Protein AF-A0A4S3JUX7-F1 (afdb_monomer_lite)

Foldseek 3Di:
DDDDPVVVVQQVVQVVVVCVVCVVVVHDQVDDDPVQWDADAPDCVLVVVVVVCCVVPNADWDDDPVDIGGDDDDRPDHHHRIDGHDSVVD

Organism: NCBI:txid1220188

Secondary structure (DSSP, 8-state):
-PPPHHHHHHHHHHHHHHHHHHHHTT-------GGGEEE--S-THHHHHHHHHHHHSPPPEEE-SS-EEEPPPPPPPP-S-EEE---TT-

Structure (mmCIF, N/CA/C/O backbone):
data_AF-A0A4S3JUX7-F1
#
_entry.id   AF-A0A4S3JUX7-F1
#
loop_
_atom_site.group_PDB
_atom_site.id
_atom_site.type_symbol
_atom_site.label_atom_id
_atom_site.label_alt_id
_atom_site.label_comp_id
_atom_site.label_asym_id
_atom_site.label_entity_id
_atom_site.label_seq_id
_atom_site.pdbx_PDB_ins_code
_atom_site.Cartn_x
_atom_site.Cartn_y
_atom_site.Cartn_z
_atom_site.occupancy
_atom_site.B_iso_or_equiv
_atom_site.auth_seq_id
_atom_site.auth_comp_id
_atom_site.auth_asym_id
_atom_site.auth_atom_id
_atom_site.pdbx_PDB_model_num
ATOM 1 N N . MET A 1 1 ? 0.644 23.156 -2.891 1.00 47.19 1 MET A N 1
ATOM 2 C CA . MET A 1 1 ? 1.728 22.875 -1.921 1.00 47.19 1 MET A CA 1
ATOM 3 C C . MET A 1 1 ? 2.921 22.339 -2.696 1.00 47.19 1 MET A C 1
ATOM 5 O O . MET A 1 1 ? 2.738 21.393 -3.445 1.00 47.19 1 MET A O 1
ATOM 9 N N . ALA A 1 2 ? 4.104 22.949 -2.599 1.00 66.38 2 ALA A N 1
ATOM 10 C CA . ALA A 1 2 ? 5.295 22.417 -3.264 1.00 66.38 2 ALA A CA 1
ATOM 11 C C . ALA A 1 2 ? 5.851 21.233 -2.456 1.00 66.38 2 ALA A C 1
ATOM 13 O O . ALA A 1 2 ? 6.135 21.382 -1.267 1.00 66.38 2 ALA A O 1
ATOM 14 N N . VAL A 1 3 ? 6.006 20.067 -3.089 1.00 71.12 3 VAL A N 1
ATOM 15 C CA . VAL A 1 3 ? 6.690 18.920 -2.475 1.00 71.12 3 VAL A CA 1
ATOM 16 C C . VAL A 1 3 ? 8.162 19.284 -2.310 1.00 71.12 3 VAL A C 1
ATOM 18 O O . VAL A 1 3 ? 8.817 19.724 -3.259 1.00 71.12 3 VAL A O 1
ATOM 21 N N . LYS A 1 4 ? 8.696 19.145 -1.094 1.00 83.12 4 LYS A N 1
ATOM 22 C CA . LYS A 1 4 ? 10.084 19.522 -0.828 1.00 83.12 4 LYS A CA 1
ATOM 23 C C . LYS A 1 4 ? 11.030 18.600 -1.608 1.00 83.12 4 LYS A C 1
ATOM 25 O O . LYS A 1 4 ? 10.877 17.379 -1.609 1.00 83.12 4 LYS A O 1
ATOM 30 N N . LYS A 1 5 ? 12.046 19.183 -2.253 1.00 82.38 5 LYS A N 1
ATOM 31 C CA . LYS A 1 5 ? 13.021 18.467 -3.104 1.00 82.38 5 LYS A CA 1
ATOM 32 C C . LYS A 1 5 ? 13.699 17.284 -2.400 1.00 82.38 5 LYS A C 1
ATOM 34 O O . LYS A 1 5 ? 14.002 16.281 -3.040 1.00 82.38 5 LYS A O 1
ATOM 39 N N . ASN A 1 6 ? 13.937 17.414 -1.096 1.00 85.38 6 ASN A N 1
ATOM 40 C CA . ASN A 1 6 ? 14.547 16.386 -0.253 1.00 85.38 6 ASN A CA 1
ATOM 41 C C . ASN A 1 6 ? 13.641 15.168 -0.020 1.00 85.38 6 ASN A C 1
ATOM 43 O O . ASN A 1 6 ? 14.171 14.105 0.270 1.00 85.38 6 ASN A O 1
ATOM 47 N N . LEU A 1 7 ? 12.322 15.304 -0.181 1.00 82.75 7 LEU A N 1
ATOM 48 C CA . LEU A 1 7 ? 11.374 14.189 -0.124 1.00 82.75 7 LEU A CA 1
ATOM 49 C C . LEU A 1 7 ? 11.142 13.578 -1.513 1.00 82.75 7 LEU A C 1
ATOM 51 O O . LEU A 1 7 ? 11.069 12.364 -1.664 1.00 82.75 7 LEU A O 1
ATOM 55 N N . LEU A 1 8 ? 11.097 14.419 -2.551 1.00 87.75 8 LEU A N 1
ATOM 56 C CA . LEU A 1 8 ? 10.839 13.967 -3.920 1.00 87.75 8 LEU A CA 1
ATOM 57 C C . LEU A 1 8 ? 11.964 13.083 -4.478 1.00 87.75 8 LEU A C 1
ATOM 59 O O . LEU A 1 8 ? 11.699 12.079 -5.130 1.00 87.75 8 LEU A O 1
ATOM 63 N N . ARG A 1 9 ? 13.228 13.456 -4.239 1.00 90.88 9 ARG A N 1
ATOM 64 C CA . ARG A 1 9 ? 14.384 12.711 -4.760 1.00 90.88 9 ARG A CA 1
ATOM 65 C C . ARG A 1 9 ? 14.418 11.244 -4.289 1.00 90.88 9 ARG A C 1
ATOM 67 O O . ARG A 1 9 ? 14.578 10.389 -5.157 1.00 90.88 9 ARG A O 1
ATOM 74 N N . PRO A 1 10 ? 14.313 10.924 -2.983 1.00 89.06 10 PRO A N 1
ATOM 75 C CA . PRO A 1 10 ? 14.290 9.531 -2.544 1.00 89.06 10 PRO A CA 1
ATOM 76 C C . PRO A 1 10 ? 13.059 8.789 -3.071 1.00 89.06 10 PRO A C 1
ATOM 78 O O . PRO A 1 10 ? 13.225 7.694 -3.594 1.00 89.06 10 PRO A O 1
ATOM 81 N N . ALA A 1 11 ? 11.870 9.400 -3.059 1.00 89.31 11 ALA A N 1
ATOM 82 C CA . ALA A 1 11 ? 10.663 8.759 -3.585 1.00 89.31 11 ALA A CA 1
ATOM 83 C C . ALA A 1 11 ? 10.796 8.355 -5.063 1.00 89.31 11 ALA A C 1
ATOM 85 O O . ALA A 1 11 ? 10.541 7.206 -5.416 1.00 89.31 11 ALA A O 1
ATOM 86 N N . LEU A 1 12 ? 11.290 9.258 -5.918 1.00 93.38 12 LEU A N 1
ATOM 87 C CA . LEU A 1 12 ? 11.549 8.943 -7.327 1.00 93.38 12 LEU A CA 1
ATOM 88 C C . LEU A 1 12 ? 12.566 7.813 -7.497 1.00 93.38 12 LEU A C 1
ATOM 90 O O . LEU A 1 12 ? 12.430 7.007 -8.410 1.00 93.38 12 LEU A O 1
ATOM 94 N N . ARG A 1 13 ? 13.583 7.739 -6.632 1.00 95.56 13 ARG A N 1
ATOM 95 C CA . ARG A 1 13 ? 14.580 6.668 -6.697 1.00 95.56 13 ARG A CA 1
ATOM 96 C C . ARG A 1 13 ? 13.940 5.298 -6.464 1.00 95.56 13 ARG A C 1
ATOM 98 O O . ARG A 1 13 ? 14.218 4.392 -7.239 1.00 95.56 13 ARG A O 1
ATOM 105 N N . PHE A 1 14 ? 13.092 5.154 -5.447 1.00 95.19 14 PHE A N 1
ATOM 106 C CA . PHE A 1 14 ? 12.395 3.892 -5.173 1.00 95.19 14 PHE A CA 1
ATOM 107 C C . PHE A 1 14 ? 11.431 3.510 -6.298 1.00 95.19 14 PHE A C 1
ATOM 109 O O . PHE A 1 14 ? 11.453 2.368 -6.745 1.00 95.19 14 PHE A O 1
ATOM 116 N N . VAL A 1 15 ? 10.669 4.474 -6.830 1.00 94.81 15 VAL A N 1
ATOM 117 C CA . VAL A 1 15 ? 9.783 4.231 -7.981 1.00 94.81 15 VAL A CA 1
ATOM 118 C C . VAL A 1 15 ? 10.579 3.736 -9.192 1.00 94.81 15 VAL A C 1
ATOM 120 O O . VAL A 1 15 ? 10.198 2.752 -9.813 1.00 94.81 15 VAL A O 1
ATOM 123 N N . LEU A 1 16 ? 11.715 4.362 -9.512 1.00 96.38 16 LEU A N 1
ATOM 124 C CA . LEU A 1 16 ? 12.554 3.934 -10.637 1.00 96.38 16 LEU A CA 1
ATOM 125 C C . LEU A 1 16 ? 13.159 2.538 -10.432 1.00 96.38 16 LEU A C 1
ATOM 127 O O . LEU A 1 16 ? 13.258 1.790 -11.398 1.00 96.38 16 LEU A O 1
ATOM 131 N N . ILE A 1 17 ? 13.531 2.176 -9.199 1.00 97.25 17 ILE A N 1
ATOM 132 C CA . ILE A 1 17 ? 14.005 0.821 -8.869 1.00 97.25 17 ILE A CA 1
ATOM 133 C C . ILE A 1 17 ? 12.884 -0.206 -9.078 1.00 97.25 17 ILE A C 1
ATOM 135 O O . ILE A 1 17 ? 13.116 -1.245 -9.691 1.00 97.25 17 ILE A O 1
ATOM 139 N N . ALA A 1 18 ? 11.667 0.090 -8.612 1.00 95.88 18 ALA A N 1
ATOM 140 C CA . ALA A 1 18 ? 10.517 -0.790 -8.804 1.00 95.88 18 ALA A CA 1
ATOM 141 C C . ALA A 1 18 ? 10.182 -0.974 -10.294 1.00 95.88 18 ALA A C 1
ATOM 143 O O . ALA A 1 18 ? 9.947 -2.093 -10.741 1.00 95.88 18 ALA A O 1
ATOM 144 N N . LEU A 1 19 ? 10.221 0.104 -11.082 1.00 96.25 19 LEU A N 1
ATOM 145 C CA . LEU A 1 19 ? 9.991 0.036 -12.527 1.00 96.25 19 LEU A CA 1
ATOM 146 C C . LEU A 1 19 ? 11.080 -0.746 -13.259 1.00 96.25 19 LEU A C 1
ATOM 148 O O . LEU A 1 19 ? 10.761 -1.515 -14.156 1.00 96.25 19 LEU A O 1
ATOM 152 N N . ASP A 1 20 ? 12.350 -0.580 -12.884 1.00 97.94 20 ASP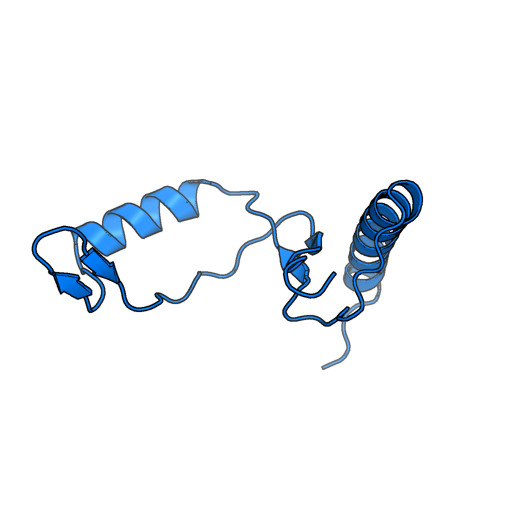 A N 1
ATOM 153 C CA . ASP A 1 20 ? 13.444 -1.372 -13.453 1.00 97.94 20 ASP A CA 1
ATOM 154 C C . ASP A 1 20 ? 13.215 -2.872 -13.218 1.00 97.94 20 ASP A C 1
ATOM 156 O O . ASP A 1 20 ? 13.303 -3.667 -14.152 1.00 97.94 20 ASP A O 1
ATOM 160 N N . TYR A 1 21 ? 12.807 -3.245 -12.002 1.00 96.69 21 TYR A N 1
ATOM 161 C CA . TYR A 1 21 ? 12.441 -4.623 -11.681 1.00 96.69 21 TYR A CA 1
ATOM 162 C C . TYR A 1 21 ? 11.264 -5.139 -12.528 1.00 96.69 21 TYR A C 1
ATOM 164 O O . TYR A 1 21 ? 11.356 -6.219 -13.112 1.00 96.69 21 TYR A O 1
ATOM 172 N N . LEU A 1 22 ? 10.179 -4.365 -12.652 1.00 96.06 22 LEU A N 1
ATOM 173 C CA . LEU A 1 22 ? 9.027 -4.741 -13.483 1.00 96.06 22 LEU A CA 1
ATOM 174 C C . LEU A 1 22 ? 9.416 -4.909 -14.956 1.00 96.06 22 LEU A C 1
ATOM 176 O O . LEU A 1 22 ? 9.044 -5.895 -15.593 1.00 96.06 22 LEU A O 1
ATOM 180 N N . HIS A 1 23 ? 10.221 -3.993 -15.492 1.00 96.50 23 HIS A N 1
ATOM 181 C CA . HIS A 1 23 ? 10.651 -4.047 -16.885 1.00 96.50 23 HIS A CA 1
ATOM 182 C C . HIS A 1 23 ? 11.586 -5.230 -17.163 1.00 96.50 23 HIS A C 1
ATOM 184 O O . HIS A 1 23 ? 11.489 -5.829 -18.233 1.00 96.50 23 HIS A O 1
ATOM 190 N N . GLN A 1 24 ? 12.433 -5.631 -16.209 1.00 98.00 24 GLN A N 1
ATOM 191 C CA . GLN A 1 24 ? 13.209 -6.876 -16.316 1.00 98.00 24 GLN A CA 1
ATOM 192 C C . GLN A 1 24 ? 12.305 -8.116 -16.410 1.00 98.00 24 GLN A C 1
ATOM 194 O O . GLN A 1 24 ? 12.662 -9.094 -17.068 1.00 98.00 24 GLN A O 1
ATOM 199 N N . ALA A 1 25 ? 11.116 -8.064 -15.805 1.00 95.94 25 ALA A N 1
ATOM 200 C CA . ALA A 1 25 ? 10.088 -9.096 -15.909 1.00 95.94 25 ALA A CA 1
ATOM 201 C C . ALA A 1 25 ? 9.161 -8.938 -17.137 1.00 95.94 25 ALA A C 1
ATOM 203 O O . ALA A 1 25 ? 8.237 -9.732 -17.298 1.00 95.94 25 ALA A O 1
ATOM 204 N N . ASN A 1 26 ? 9.413 -7.970 -18.029 1.00 95.31 26 ASN A N 1
ATOM 205 C CA . ASN A 1 26 ? 8.548 -7.602 -19.162 1.00 95.31 26 ASN A CA 1
ATOM 206 C C . ASN A 1 26 ? 7.134 -7.134 -18.761 1.00 95.31 26 ASN A C 1
ATOM 208 O O . ASN A 1 26 ? 6.193 -7.287 -19.537 1.00 95.31 26 ASN A O 1
ATOM 212 N N . VAL A 1 27 ? 6.985 -6.554 -17.569 1.00 95.25 27 VAL A N 1
ATOM 213 C CA . VAL A 1 27 ? 5.722 -5.992 -17.071 1.00 95.25 27 VAL A CA 1
ATOM 214 C C . VAL A 1 27 ? 5.740 -4.475 -17.230 1.00 95.25 27 VAL A C 1
ATOM 216 O O . VAL A 1 27 ? 6.731 -3.828 -16.891 1.00 95.25 27 VAL A O 1
ATOM 219 N N . ILE A 1 28 ? 4.642 -3.894 -17.718 1.00 94.62 28 ILE A N 1
ATOM 220 C CA . ILE A 1 28 ? 4.457 -2.442 -17.818 1.00 94.62 28 ILE A CA 1
ATOM 221 C C . ILE A 1 28 ? 3.357 -2.057 -16.831 1.00 94.62 28 ILE A C 1
ATOM 223 O O . ILE A 1 28 ? 2.230 -2.488 -16.985 1.00 94.62 28 ILE A O 1
ATOM 227 N N . HIS A 1 29 ? 3.652 -1.205 -15.849 1.00 94.38 29 HIS A N 1
ATOM 228 C CA . HIS A 1 29 ? 2.672 -0.859 -14.807 1.00 94.38 29 HIS A CA 1
ATOM 229 C C . HIS A 1 29 ? 1.421 -0.121 -15.332 1.00 94.38 29 HIS A C 1
ATOM 231 O O . HIS A 1 29 ? 0.352 -0.240 -14.754 1.00 94.38 29 HIS A O 1
ATOM 237 N N . THR A 1 30 ? 1.566 0.685 -16.390 1.00 94.00 30 THR A N 1
ATOM 238 C CA . THR A 1 30 ? 0.535 1.529 -17.046 1.00 94.00 30 THR A CA 1
ATOM 239 C C . THR A 1 30 ? -0.148 2.631 -16.215 1.00 94.00 30 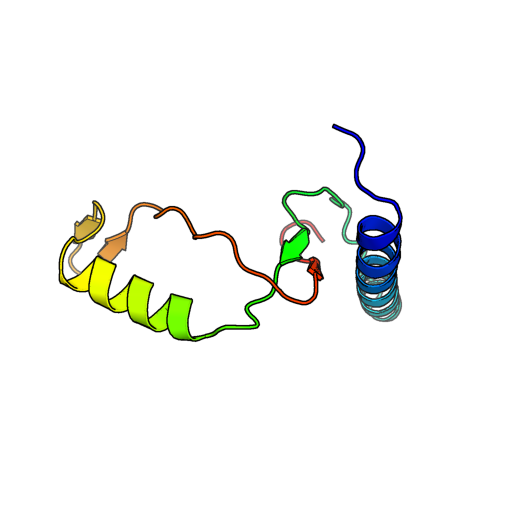THR A C 1
ATOM 241 O O . THR A 1 30 ? -0.503 3.655 -16.796 1.00 94.00 30 THR A O 1
ATOM 244 N N . ASP A 1 31 ? -0.240 2.506 -14.890 1.00 93.94 31 ASP A N 1
ATOM 245 C CA . ASP A 1 31 ? -0.958 3.446 -14.010 1.00 93.94 31 ASP A CA 1
ATOM 246 C C . ASP A 1 31 ? -0.093 4.025 -12.870 1.00 93.94 31 ASP A C 1
ATOM 248 O O . ASP A 1 31 ? -0.321 3.813 -11.677 1.00 93.94 31 ASP A O 1
ATOM 252 N N . ILE A 1 32 ? 0.958 4.767 -13.230 1.00 93.00 32 ILE A N 1
ATOM 253 C CA . ILE A 1 32 ? 1.838 5.406 -12.240 1.00 93.00 32 ILE A CA 1
ATOM 254 C C . ILE A 1 32 ? 1.213 6.721 -11.763 1.00 93.00 32 ILE A C 1
ATOM 256 O O . ILE A 1 32 ? 1.269 7.743 -12.451 1.00 93.00 32 ILE A O 1
ATOM 260 N N . GLN A 1 33 ? 0.691 6.718 -10.539 1.00 92.50 33 GLN A N 1
ATOM 261 C CA . GLN A 1 33 ? 0.108 7.891 -9.889 1.00 92.50 33 GLN A CA 1
ATOM 262 C C . GLN A 1 33 ? 0.312 7.861 -8.365 1.00 92.50 33 GLN A C 1
ATOM 264 O O . GLN A 1 33 ? 0.577 6.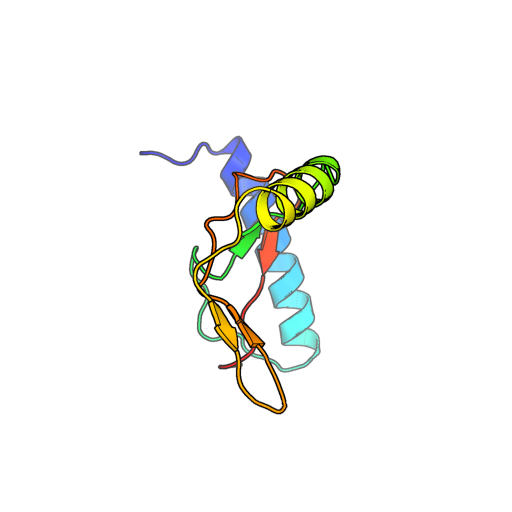797 -7.808 1.00 92.50 33 GLN A O 1
ATOM 269 N N . PRO A 1 34 ? 0.180 9.001 -7.653 1.00 90.38 34 PRO A N 1
ATOM 270 C CA . PRO A 1 34 ? 0.434 9.064 -6.211 1.00 90.38 34 PRO A CA 1
ATOM 271 C C . PRO A 1 34 ? -0.369 8.069 -5.367 1.00 90.38 34 PRO A C 1
ATOM 273 O O . PRO A 1 34 ? 0.143 7.601 -4.359 1.00 90.38 34 PRO A O 1
ATOM 276 N N . ASN A 1 35 ? -1.592 7.720 -5.780 1.00 90.94 35 ASN A N 1
ATOM 277 C CA . ASN A 1 35 ? -2.429 6.758 -5.055 1.00 90.94 35 ASN A CA 1
ATOM 278 C C . ASN A 1 35 ? -1.871 5.324 -5.088 1.00 90.94 35 ASN A C 1
ATOM 280 O O . ASN A 1 35 ? -2.170 4.547 -4.189 1.00 90.94 35 ASN A O 1
ATOM 284 N N . ASN A 1 36 ? -1.022 5.010 -6.072 1.00 93.25 36 ASN A N 1
ATOM 285 C CA . ASN A 1 36 ? -0.382 3.702 -6.240 1.00 93.25 36 ASN A CA 1
ATOM 286 C C . ASN A 1 36 ? 1.048 3.682 -5.667 1.00 93.25 36 ASN A C 1
ATOM 288 O O . ASN A 1 36 ? 1.787 2.718 -5.847 1.00 93.25 36 ASN A O 1
ATOM 292 N N . ILE A 1 37 ? 1.462 4.749 -4.973 1.00 92.25 37 ILE A N 1
ATOM 293 C CA . ILE A 1 37 ? 2.737 4.822 -4.254 1.00 92.25 37 ILE A CA 1
ATOM 294 C C . ILE A 1 37 ? 2.419 4.828 -2.760 1.00 92.25 37 ILE A C 1
ATOM 296 O O . ILE A 1 37 ? 2.133 5.871 -2.170 1.00 92.25 37 ILE A O 1
ATOM 300 N N . LEU A 1 38 ? 2.459 3.646 -2.156 1.00 92.31 38 LEU A N 1
ATOM 301 C CA . LEU A 1 38 ? 2.196 3.459 -0.733 1.00 92.31 38 LEU A CA 1
ATOM 302 C C . LEU A 1 38 ? 3.442 3.804 0.081 1.00 92.31 38 LEU A C 1
ATOM 304 O O . LEU A 1 38 ? 4.562 3.664 -0.402 1.00 92.31 38 LEU A O 1
ATOM 308 N N . LEU A 1 39 ? 3.264 4.242 1.323 1.00 91.75 39 LEU A N 1
ATOM 309 C CA . LEU A 1 39 ? 4.366 4.369 2.275 1.00 91.75 39 LEU A CA 1
ATOM 310 C C . LEU A 1 39 ? 4.439 3.103 3.124 1.00 91.75 39 LEU A C 1
ATOM 312 O O . LEU A 1 39 ? 3.405 2.580 3.541 1.00 91.75 39 LEU A O 1
ATOM 316 N N . GLY A 1 40 ? 5.658 2.631 3.381 1.00 90.94 40 GLY A N 1
ATOM 317 C CA . GLY A 1 40 ? 5.910 1.578 4.358 1.00 90.94 40 GLY A CA 1
ATOM 318 C C . GLY A 1 40 ? 5.501 1.970 5.783 1.00 90.94 40 GLY A C 1
ATOM 319 O O . GLY A 1 40 ? 4.911 3.028 6.022 1.00 90.94 40 GLY A O 1
ATOM 320 N N . ILE A 1 41 ? 5.820 1.085 6.726 1.00 92.75 41 ILE A N 1
ATOM 321 C CA . ILE A 1 41 ? 5.552 1.256 8.155 1.00 92.75 41 ILE A CA 1
ATOM 322 C C . ILE A 1 41 ? 6.865 1.017 8.901 1.00 92.75 41 ILE A C 1
ATOM 324 O O . ILE A 1 41 ? 7.270 -0.126 9.077 1.00 92.75 41 ILE A O 1
ATOM 328 N N . ASP A 1 42 ? 7.540 2.091 9.306 1.00 93.69 42 ASP A N 1
ATOM 329 C CA . ASP A 1 42 ? 8.757 2.009 10.125 1.00 93.69 42 ASP A CA 1
ATOM 330 C C . ASP A 1 42 ? 8.433 1.668 11.588 1.00 93.69 42 ASP A C 1
ATOM 332 O O . ASP A 1 42 ? 9.205 0.988 12.261 1.00 93.69 42 ASP A O 1
ATOM 336 N N . ASP A 1 43 ? 7.299 2.171 12.083 1.00 94.44 43 ASP A N 1
ATOM 337 C CA . ASP A 1 43 ? 6.815 1.952 13.443 1.00 94.44 43 ASP A CA 1
ATOM 338 C C . ASP A 1 43 ? 5.622 0.992 13.434 1.00 94.44 43 ASP A C 1
ATOM 340 O O . ASP A 1 43 ? 4.472 1.384 13.224 1.00 94.44 43 ASP A O 1
ATOM 344 N N . GLU A 1 44 ? 5.906 -0.291 13.651 1.00 92.94 44 GLU A N 1
ATOM 345 C CA . GLU A 1 44 ? 4.891 -1.347 13.670 1.00 92.94 44 GLU A CA 1
ATOM 346 C C . GLU A 1 44 ? 3.911 -1.228 14.848 1.00 92.94 44 GLU A C 1
ATOM 348 O O . GLU A 1 44 ? 2.852 -1.857 14.808 1.00 92.94 44 GLU A O 1
ATOM 353 N N . SER A 1 45 ? 4.199 -0.409 15.873 1.00 94.12 45 SER A N 1
ATOM 354 C CA . SER A 1 45 ? 3.270 -0.207 16.998 1.00 94.12 45 SER A CA 1
ATOM 355 C C . SER A 1 45 ? 1.915 0.344 16.543 1.00 94.12 45 SER A C 1
ATOM 357 O O . SER A 1 45 ? 0.887 -0.021 17.110 1.00 94.12 45 SER A O 1
ATOM 359 N N . ILE A 1 46 ? 1.896 1.096 15.436 1.00 93.19 46 ILE A N 1
ATOM 360 C CA . ILE A 1 46 ? 0.679 1.583 14.774 1.00 93.19 46 ILE A CA 1
ATOM 361 C C . ILE A 1 46 ? -0.275 0.427 14.435 1.00 93.19 46 ILE A C 1
ATOM 363 O O . ILE A 1 46 ? -1.489 0.574 14.551 1.00 93.19 46 ILE A O 1
ATOM 367 N N . LEU A 1 47 ? 0.247 -0.736 14.031 1.00 93.56 47 LEU A N 1
ATOM 368 C CA . LEU A 1 47 ? -0.585 -1.895 13.695 1.00 93.56 47 LEU A CA 1
ATOM 369 C C . LEU A 1 47 ? -1.264 -2.484 14.936 1.00 93.56 47 LEU A C 1
ATOM 371 O O . LEU A 1 47 ? -2.435 -2.854 14.866 1.00 93.56 47 LEU A O 1
ATOM 375 N N . ALA A 1 48 ? -0.551 -2.536 16.064 1.00 94.19 48 ALA A N 1
ATOM 376 C CA . ALA A 1 48 ? -1.099 -3.012 17.333 1.00 94.19 48 ALA A CA 1
ATOM 377 C C . ALA A 1 48 ? -2.168 -2.052 17.878 1.00 94.19 48 ALA A C 1
ATOM 379 O O . ALA A 1 48 ? -3.236 -2.493 18.301 1.00 94.19 48 ALA A O 1
ATOM 380 N N . GLU A 1 49 ? -1.924 -0.741 17.799 1.00 93.56 49 GLU A N 1
ATOM 381 C CA . GLU A 1 49 ? -2.919 0.272 18.165 1.00 93.56 49 GLU A CA 1
ATOM 382 C C . GLU A 1 49 ? -4.184 0.142 17.309 1.00 93.56 49 GLU A C 1
ATOM 384 O O . GLU A 1 49 ? -5.289 0.138 17.843 1.00 93.56 49 GLU A O 1
ATOM 389 N N . MET A 1 50 ? -4.037 -0.041 15.991 1.00 93.50 50 MET A N 1
ATOM 390 C CA . MET A 1 50 ? -5.168 -0.257 15.081 1.00 93.50 50 MET A CA 1
ATOM 391 C C . MET A 1 50 ? -5.968 -1.525 15.405 1.00 93.50 50 MET A C 1
ATOM 393 O O . MET A 1 50 ? -7.193 -1.527 15.259 1.00 93.50 50 MET A O 1
ATOM 397 N N . GLU A 1 51 ? -5.297 -2.603 15.813 1.00 93.88 51 GLU A N 1
ATOM 398 C CA . GLU A 1 51 ? -5.952 -3.841 16.238 1.00 93.88 51 GLU A CA 1
ATOM 399 C C . GLU A 1 51 ? -6.786 -3.615 17.506 1.00 93.88 51 GLU A C 1
ATOM 401 O O . GLU A 1 51 ? -7.970 -3.963 17.542 1.00 93.88 51 GLU A O 1
ATOM 406 N N . GLU A 1 52 ? -6.206 -2.980 18.526 1.00 95.38 52 GLU A N 1
ATOM 407 C CA . GLU A 1 52 ? -6.900 -2.679 19.781 1.00 95.38 52 GLU A CA 1
ATOM 408 C C . GLU A 1 52 ? -8.081 -1.713 19.571 1.00 95.38 52 GLU A C 1
ATOM 410 O O . GLU A 1 52 ? -9.163 -1.882 20.147 1.00 95.38 52 GLU A O 1
ATOM 415 N N . ASP A 1 53 ? -7.928 -0.761 18.656 1.00 93.62 53 ASP A N 1
ATOM 416 C CA . ASP A 1 53 ? -8.975 0.145 18.189 1.00 93.62 53 ASP A CA 1
ATOM 417 C C . ASP A 1 53 ? -10.136 -0.572 17.481 1.00 93.62 53 ASP A C 1
ATOM 419 O O . ASP A 1 53 ? -11.291 -0.148 17.592 1.00 93.62 53 ASP A O 1
ATOM 423 N N . GLU A 1 54 ? -9.862 -1.639 16.728 1.00 92.69 54 GLU A N 1
ATOM 424 C CA . GLU A 1 54 ? -10.886 -2.453 16.060 1.00 92.69 54 GLU A CA 1
ATOM 425 C C . GLU A 1 54 ? -11.602 -3.391 17.042 1.00 92.69 54 GLU A C 1
ATOM 427 O O . GLU A 1 54 ? -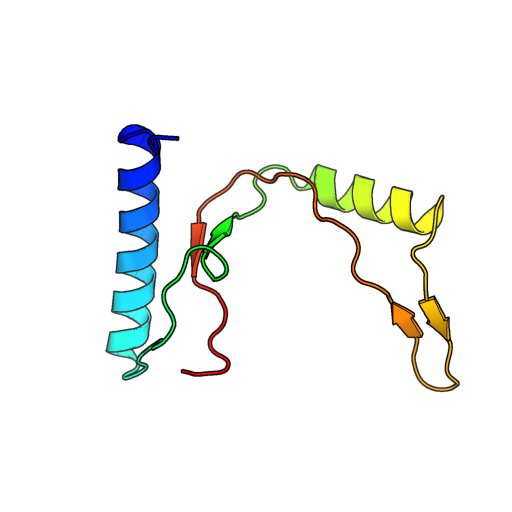12.790 -3.683 16.872 1.00 92.69 54 GLU A O 1
ATOM 432 N N . ILE A 1 55 ? -10.915 -3.833 18.098 1.00 93.44 55 ILE A N 1
ATOM 433 C CA . ILE A 1 55 ? -11.516 -4.614 19.188 1.00 93.44 55 ILE A CA 1
ATOM 434 C C . ILE A 1 55 ? -12.441 -3.728 20.030 1.00 93.44 55 ILE A C 1
ATOM 436 O O . ILE A 1 55 ? -13.587 -4.103 20.295 1.00 93.44 55 ILE A O 1
ATOM 440 N N . SER A 1 56 ? -11.952 -2.561 20.451 1.00 96.94 56 SER A N 1
ATOM 441 C CA . SER A 1 56 ? -12.665 -1.647 21.350 1.00 96.94 56 SER A CA 1
ATOM 442 C C . SER A 1 56 ? -13.781 -0.865 20.652 1.00 96.94 56 SER A C 1
ATOM 444 O O . SER A 1 56 ? -14.846 -0.656 21.239 1.00 96.94 56 SER A O 1
ATOM 446 N N . ASN A 1 57 ? -13.578 -0.476 19.391 1.00 95.00 57 ASN A N 1
ATOM 447 C CA . ASN A 1 57 ? -14.550 0.242 18.573 1.00 95.00 57 ASN A CA 1
ATOM 448 C C . ASN A 1 57 ? -14.609 -0.352 17.155 1.00 95.00 57 ASN A C 1
ATOM 450 O O . ASN A 1 57 ? -13.944 0.145 16.237 1.00 95.00 57 ASN A O 1
ATOM 454 N N . PRO A 1 58 ? -15.408 -1.411 16.953 1.00 93.75 58 PRO A N 1
ATOM 455 C CA . PRO A 1 58 ? -15.392 -2.130 15.693 1.00 93.75 58 PRO A CA 1
ATOM 456 C C . PRO A 1 58 ? -15.931 -1.335 14.511 1.00 93.75 58 PRO A C 1
ATOM 458 O O . PRO A 1 58 ? -16.981 -0.690 14.605 1.00 93.75 58 PRO A O 1
ATOM 461 N N . ALA A 1 59 ? -15.264 -1.458 13.364 1.00 93.25 59 ALA A N 1
ATOM 462 C CA . ALA A 1 59 ? -15.727 -0.852 12.128 1.00 93.25 59 ALA A CA 1
ATOM 463 C C . ALA A 1 59 ? -17.102 -1.414 11.711 1.00 93.25 59 ALA A C 1
ATOM 465 O O . ALA A 1 59 ? -17.425 -2.581 11.989 1.00 93.25 59 ALA A O 1
ATOM 466 N N . PRO A 1 60 ? -17.925 -0.621 10.994 1.00 95.88 60 PRO A N 1
ATOM 467 C CA . PRO A 1 60 ? -19.145 -1.124 10.382 1.00 95.88 60 PRO A CA 1
ATOM 468 C C . PRO A 1 60 ? -18.848 -2.380 9.560 1.00 95.88 60 PRO A C 1
ATOM 470 O O . PRO A 1 60 ? -17.991 -2.378 8.677 1.00 95.88 60 PRO A O 1
ATOM 473 N N . ARG A 1 61 ? -19.551 -3.471 9.859 1.00 95.94 61 ARG A N 1
ATOM 474 C CA . ARG A 1 61 ? -19.292 -4.774 9.245 1.00 95.94 61 ARG A CA 1
ATOM 475 C C . ARG A 1 61 ? -20.569 -5.553 9.005 1.00 95.94 61 ARG A C 1
ATOM 477 O O . ARG A 1 61 ? -21.501 -5.516 9.807 1.00 95.94 61 ARG A O 1
ATOM 484 N N . LYS A 1 62 ? -20.594 -6.284 7.895 1.00 97.31 62 LYS A N 1
ATOM 485 C CA . LYS A 1 62 ? -21.675 -7.188 7.506 1.00 97.31 62 LYS A CA 1
ATOM 486 C C . LYS A 1 62 ? -21.224 -8.625 7.728 1.00 97.31 62 LYS A C 1
ATOM 488 O O . LYS A 1 62 ? -20.320 -9.099 7.046 1.00 97.31 62 LYS A O 1
ATOM 493 N N . GLN A 1 63 ? -21.872 -9.312 8.660 1.00 97.44 63 GLN A N 1
ATOM 494 C CA . GLN A 1 63 ? -21.620 -10.725 8.937 1.00 97.44 63 GLN A CA 1
ATOM 495 C C . GLN A 1 63 ? -22.531 -11.591 8.059 1.00 97.44 63 GLN A C 1
ATOM 497 O O . GLN A 1 63 ? -23.748 -11.395 8.031 1.00 97.44 63 GLN A O 1
ATOM 502 N N . LEU A 1 64 ? -21.930 -12.505 7.305 1.00 97.44 64 LEU A N 1
ATOM 503 C CA . LEU A 1 64 ? -22.586 -13.550 6.517 1.00 97.44 64 LEU A CA 1
ATOM 504 C C . LEU A 1 64 ? -22.269 -14.915 7.151 1.00 97.44 64 LEU A C 1
ATOM 506 O O . LEU A 1 64 ? -21.510 -14.994 8.112 1.00 97.44 64 LEU A O 1
ATOM 510 N N . CYS A 1 65 ? -22.854 -15.999 6.639 1.00 97.62 65 CYS A N 1
ATOM 511 C CA . CYS A 1 65 ? -22.620 -17.340 7.187 1.00 97.62 65 CYS A CA 1
ATOM 512 C C . CYS A 1 65 ? -21.187 -17.857 6.968 1.00 97.62 65 CYS A C 1
ATOM 514 O O . CYS A 1 65 ? -20.708 -18.661 7.760 1.00 97.62 65 CYS A O 1
ATOM 516 N N . ASP A 1 66 ? -20.519 -17.408 5.907 1.00 97.94 66 ASP A N 1
ATOM 517 C CA . ASP A 1 66 ? -19.202 -17.867 5.457 1.00 97.94 66 ASP A CA 1
ATOM 518 C C . ASP A 1 66 ? -18.083 -16.841 5.687 1.00 97.94 66 ASP A C 1
ATOM 520 O O . ASP A 1 66 ? -16.907 -17.203 5.705 1.00 97.94 66 ASP A O 1
ATOM 524 N N . ARG A 1 67 ? -18.427 -15.556 5.838 1.00 96.75 67 ARG A N 1
ATOM 525 C CA . ARG A 1 67 ? -17.449 -14.465 5.936 1.00 96.75 67 ARG A CA 1
ATOM 526 C C . ARG A 1 67 ? -17.998 -13.217 6.614 1.00 96.75 67 ARG A C 1
ATOM 528 O O . ARG A 1 67 ? -19.204 -12.978 6.650 1.00 96.75 67 ARG A O 1
ATOM 535 N N . THR A 1 68 ? -17.084 -12.347 7.021 1.00 96.31 68 THR A N 1
ATOM 536 C CA . THR A 1 68 ? -17.395 -10.984 7.460 1.00 96.31 68 THR A CA 1
ATOM 537 C C . THR A 1 68 ? -16.834 -9.991 6.451 1.00 96.31 68 THR A C 1
ATOM 539 O O . THR A 1 68 ? -15.678 -10.087 6.052 1.00 96.31 68 THR A O 1
ATOM 542 N N . ILE A 1 69 ? -17.661 -9.039 6.025 1.00 96.06 69 ILE A N 1
ATOM 543 C CA . ILE A 1 69 ? -17.259 -7.929 5.159 1.00 96.06 69 ILE A CA 1
ATOM 544 C C . ILE A 1 69 ? -17.100 -6.699 6.046 1.00 96.06 69 ILE A C 1
ATOM 546 O O . ILE A 1 69 ? -18.069 -6.267 6.670 1.00 96.06 69 ILE A O 1
ATOM 550 N N . TYR A 1 70 ? -15.897 -6.141 6.091 1.00 94.25 70 TYR A N 1
ATOM 551 C CA . TYR A 1 70 ? -15.575 -4.949 6.871 1.00 94.25 70 TYR A CA 1
ATOM 552 C C . TYR A 1 70 ? -15.624 -3.720 5.967 1.00 94.25 70 TYR A C 1
ATOM 554 O O . TYR A 1 70 ? -15.170 -3.769 4.823 1.00 94.25 70 TYR A O 1
ATOM 562 N N . ALA A 1 71 ? -16.185 -2.620 6.463 1.00 94.38 71 ALA A N 1
ATOM 563 C CA . ALA A 1 71 ? -16.010 -1.326 5.823 1.00 94.38 71 ALA A CA 1
ATOM 564 C C . ALA A 1 71 ? -14.554 -0.863 5.978 1.00 94.38 71 ALA A C 1
ATOM 566 O O . ALA A 1 71 ? -13.916 -1.130 6.996 1.00 94.38 71 ALA A O 1
ATOM 567 N N . THR A 1 72 ? -14.036 -0.150 4.976 1.00 90.25 72 THR A N 1
ATOM 568 C CA . THR A 1 72 ? -12.686 0.422 5.026 1.00 90.25 72 THR A CA 1
ATOM 569 C C . THR A 1 72 ? -12.550 1.375 6.212 1.00 90.25 72 THR A C 1
ATOM 571 O O . THR A 1 72 ? -13.359 2.291 6.376 1.00 90.25 72 THR A O 1
ATOM 574 N N . ARG A 1 73 ? -11.499 1.181 7.011 1.00 88.50 73 ARG A N 1
ATOM 575 C CA . ARG A 1 73 ? -11.085 2.099 8.076 1.00 88.50 73 ARG A CA 1
ATOM 576 C C . ARG A 1 73 ? -9.954 2.984 7.558 1.00 88.50 73 ARG A C 1
ATOM 578 O O . ARG A 1 73 ? -9.143 2.544 6.746 1.00 88.50 73 ARG A O 1
ATOM 585 N N . ALA A 1 74 ? -9.920 4.239 7.996 1.00 87.81 74 ALA A N 1
ATOM 586 C CA . ALA A 1 74 ? -8.834 5.141 7.634 1.00 87.81 74 ALA A CA 1
ATOM 587 C C . ALA A 1 74 ? -7.513 4.632 8.229 1.00 87.81 74 ALA A C 1
ATOM 589 O O . ALA A 1 74 ? -7.469 4.281 9.408 1.00 87.81 74 ALA A O 1
ATOM 590 N N . MET A 1 75 ? -6.456 4.606 7.417 1.00 84.69 75 MET A N 1
ATOM 591 C CA . MET A 1 75 ? -5.110 4.293 7.891 1.00 84.69 75 MET A CA 1
ATOM 592 C C . MET A 1 75 ? -4.486 5.581 8.460 1.00 84.69 75 MET A C 1
ATOM 594 O O . MET A 1 75 ? -4.565 6.620 7.789 1.00 84.69 75 MET A O 1
ATOM 598 N N . PRO A 1 76 ? -3.909 5.572 9.677 1.00 87.19 76 PRO A N 1
ATOM 599 C CA . PRO A 1 76 ? -3.056 6.662 10.140 1.00 87.19 76 PRO A CA 1
ATOM 600 C C . PRO A 1 76 ? -1.910 6.976 9.163 1.00 87.19 76 PRO A C 1
ATOM 602 O O . PRO A 1 76 ? -1.569 6.211 8.266 1.00 87.19 76 PRO A O 1
ATOM 605 N N . LEU A 1 77 ? -1.306 8.153 9.322 1.00 85.56 77 LEU A N 1
ATOM 606 C CA . LEU A 1 77 ? -0.131 8.510 8.532 1.00 85.56 77 LEU A CA 1
ATOM 607 C C . LEU A 1 77 ? 1.050 7.639 8.961 1.00 85.56 77 LEU A C 1
ATOM 609 O O . LEU A 1 77 ? 1.486 7.718 10.106 1.00 85.56 77 LEU A O 1
ATOM 613 N N . THR A 1 78 ? 1.582 6.860 8.027 1.00 90.44 78 THR A N 1
ATOM 614 C CA . THR A 1 78 ? 2.776 6.044 8.242 1.00 90.44 78 THR A CA 1
ATOM 615 C C . THR A 1 78 ? 4.010 6.725 7.659 1.00 90.44 78 THR A C 1
ATOM 617 O O . THR A 1 78 ? 3.930 7.593 6.781 1.00 90.44 78 THR A O 1
ATOM 620 N N . SER A 1 79 ? 5.175 6.345 8.173 1.00 88.44 79 SER A N 1
ATOM 621 C CA . SER A 1 79 ? 6.465 6.647 7.564 1.00 88.44 79 SER A CA 1
ATOM 622 C C . SER A 1 79 ? 7.113 5.357 7.097 1.00 88.44 79 SER A C 1
ATOM 624 O O . SER A 1 79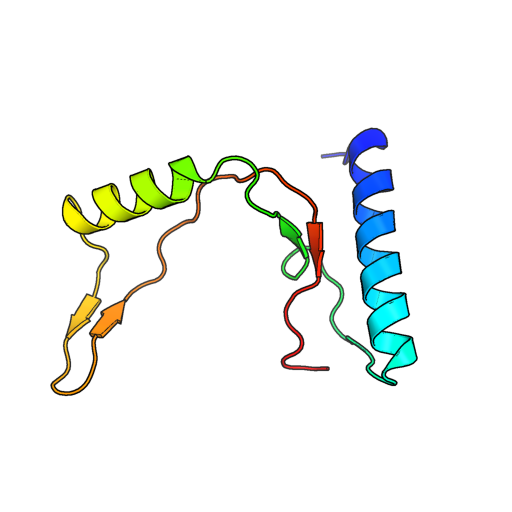 ? 6.899 4.302 7.685 1.00 88.44 79 SER A O 1
ATOM 626 N N . GLY A 1 80 ? 7.914 5.462 6.047 1.00 90.19 80 GLY A N 1
ATOM 627 C CA . GLY A 1 80 ? 8.718 4.360 5.558 1.00 90.19 80 GLY A CA 1
ATOM 628 C C . GLY A 1 80 ? 9.106 4.556 4.111 1.00 90.19 80 GLY A C 1
ATOM 629 O O . GLY A 1 80 ? 8.824 5.591 3.491 1.00 90.19 80 GLY A O 1
ATOM 630 N N . GLU A 1 81 ? 9.777 3.549 3.572 1.00 91.81 81 GLU A N 1
ATOM 631 C CA . GLU A 1 81 ? 10.164 3.539 2.170 1.00 91.81 81 GLU A CA 1
ATOM 632 C C . GLU A 1 81 ? 8.912 3.485 1.276 1.00 91.81 81 GLU A C 1
ATOM 634 O O . GLU A 1 81 ? 7.969 2.749 1.576 1.00 91.81 81 GLU A O 1
ATOM 639 N N . PRO A 1 82 ? 8.855 4.281 0.196 1.00 92.81 82 PRO A N 1
ATOM 640 C CA . PRO A 1 82 ? 7.744 4.235 -0.736 1.00 92.81 82 PRO A CA 1
ATOM 641 C C . PRO A 1 82 ? 7.780 2.957 -1.578 1.00 92.81 82 PRO A C 1
ATOM 643 O O . PRO A 1 82 ? 8.816 2.590 -2.133 1.00 92.81 82 PRO A O 1
ATOM 646 N N . ILE A 1 83 ? 6.618 2.328 -1.714 1.00 92.81 83 ILE A N 1
ATOM 647 C CA . ILE A 1 83 ? 6.402 1.055 -2.397 1.00 92.81 83 ILE A CA 1
ATOM 648 C C . ILE A 1 83 ? 5.424 1.292 -3.548 1.00 92.81 83 ILE A C 1
ATOM 650 O O . ILE A 1 83 ? 4.342 1.845 -3.351 1.00 92.81 83 ILE A O 1
ATOM 654 N N . LEU A 1 84 ? 5.809 0.877 -4.756 1.00 94.62 84 LEU A N 1
ATOM 655 C CA . LEU A 1 84 ? 4.913 0.867 -5.910 1.00 94.62 84 LEU A CA 1
ATOM 656 C C . LEU A 1 84 ? 3.934 -0.305 -5.768 1.00 94.62 84 LEU A C 1
ATOM 658 O O . LEU A 1 84 ? 4.360 -1.445 -5.579 1.00 94.62 84 LEU A O 1
ATOM 662 N N . ALA A 1 85 ? 2.642 -0.011 -5.824 1.00 93.38 85 ALA A N 1
ATOM 663 C CA . ALA A 1 85 ? 1.554 -0.960 -5.638 1.00 93.38 85 ALA A CA 1
ATOM 664 C C . ALA A 1 85 ? 0.583 -0.908 -6.822 1.00 93.38 85 ALA A C 1
ATOM 666 O O . ALA A 1 85 ? 0.743 -0.099 -7.723 1.00 93.38 85 ALA A O 1
ATOM 667 N N . ASP A 1 86 ? -0.442 -1.755 -6.773 1.00 91.00 86 ASP A N 1
ATOM 668 C CA . ASP A 1 86 ? -1.461 -1.899 -7.814 1.00 91.00 86 ASP A CA 1
ATOM 669 C C . ASP A 1 86 ? -0.918 -2.382 -9.170 1.00 91.00 86 ASP A C 1
ATOM 671 O O . ASP A 1 86 ? -0.803 -1.654 -10.152 1.00 91.00 86 ASP A O 1
ATOM 675 N N . LEU A 1 87 ? -0.607 -3.680 -9.207 1.00 85.81 87 LEU A N 1
ATOM 676 C CA . LEU A 1 87 ? -0.276 -4.416 -10.430 1.00 85.81 87 LEU A CA 1
ATOM 677 C C . LEU A 1 87 ? -1.521 -5.063 -11.066 1.00 85.81 87 LEU A C 1
ATOM 679 O O . LEU A 1 87 ? -1.380 -5.979 -11.872 1.00 85.81 87 LEU A O 1
ATOM 683 N N . GLY A 1 88 ? -2.734 -4.668 -10.655 1.00 74.44 88 GLY A N 1
ATOM 684 C CA . GLY A 1 88 ? -3.980 -5.278 -11.133 1.00 74.44 88 GLY A CA 1
ATOM 685 C C . GLY A 1 88 ? -4.272 -4.993 -12.608 1.00 74.44 88 GLY A C 1
ATOM 686 O O . GLY A 1 88 ? -4.910 -5.805 -13.271 1.00 74.44 88 GLY A O 1
ATOM 687 N N . GLU A 1 89 ? -3.747 -3.877 -13.114 1.00 60.66 89 GLU A N 1
ATOM 688 C CA . GLU A 1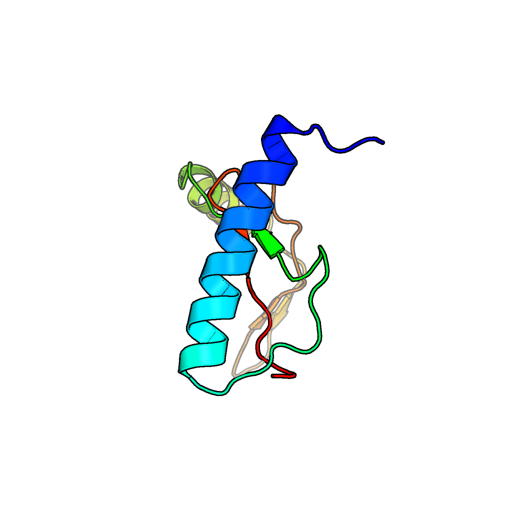 89 ? -3.891 -3.409 -14.498 1.00 60.66 89 GLU A CA 1
ATOM 689 C C . GLU A 1 89 ? -2.572 -3.514 -15.301 1.00 60.66 89 GLU A C 1
ATOM 691 O O . GLU A 1 89 ? -2.418 -2.866 -16.341 1.00 60.66 89 GLU A O 1
ATOM 696 N N . ALA A 1 90 ? -1.596 -4.282 -14.796 1.00 56.50 90 ALA A N 1
ATOM 697 C CA . ALA A 1 90 ? -0.247 -4.418 -15.361 1.00 56.50 90 ALA A CA 1
ATOM 698 C C . ALA A 1 90 ? -0.071 -5.638 -16.285 1.00 56.50 90 ALA A C 1
ATOM 700 O O . ALA A 1 90 ? -0.776 -6.657 -16.096 1.00 56.50 90 ALA A O 1
#

pLDDT: mean 90.93, std 8.66, range [47.19, 98.0]

InterPro domains:
  IPR000719 Protein kinase domain [PS50011] (1-90)
  IPR011009 Protein kinase-like domain superfamily [SSF56112] (13-88)

Sequence (90 aa):
MAVKKNLLRPALRFVLIALDYLHQANVIHTDIQPNNILLGIDDESILAEMEEDEISNPAPRKQLCDRTIYATRAMPLTSGEPILADLGEA

Radius of gyration: 17.26 Å; chains: 1; bounding box: 37×41×40 Å